Protein AF-A0A382XYQ8-F1 (afdb_monomer)

Mean predicted aligned error: 4.75 Å

Organism: NCBI:txid408172

Foldseek 3Di:
DDADPQQWDADPVRDIDHPAHRPVLCCVQPVPNQAWDFPAAALQGATETEQKDFPPQADPPGGIDGWDAQKDFDADWDPDPVPPDDIGTRPVPDPVRIDGDPPNIRAHLQQWAWGAGPVRNVIDIHHYQHNDPPRGGDDDPGDGDPVPDDDDD

Solvent-accessible surface area (backbone atoms only — not comparable to full-atom values): 9081 Å² total; per-residue (Å²): 134,72,67,50,96,34,38,22,42,69,46,100,88,66,54,72,50,69,80,53,70,52,49,67,62,49,44,72,76,36,79,82,73,77,58,71,39,81,77,50,67,45,61,42,73,38,44,28,27,46,38,34,37,41,70,41,40,82,35,87,84,41,59,69,36,78,53,44,47,16,49,46,72,45,85,59,64,41,90,36,82,62,80,92,37,69,44,49,64,47,76,65,83,46,81,87,23,47,45,78,40,92,80,72,35,70,24,47,86,35,28,21,44,69,25,34,44,95,92,33,75,91,44,43,62,33,35,35,33,31,95,51,64,60,47,52,60,70,55,74,95,53,71,62,46,76,90,68,63,84,72,88,131

Structure (mmCIF, N/CA/C/O backbone):
data_AF-A0A382XYQ8-F1
#
_entry.id   AF-A0A382XYQ8-F1
#
loop_
_atom_site.group_PDB
_atom_site.id
_atom_site.type_symbol
_atom_site.label_atom_id
_atom_site.label_alt_id
_atom_site.label_comp_id
_atom_site.label_asym_id
_atom_site.label_entity_id
_atom_site.label_seq_id
_atom_site.pdbx_PDB_ins_code
_atom_site.Cartn_x
_atom_site.Cartn_y
_atom_site.Cartn_z
_atom_site.occupancy
_atom_site.B_iso_or_equiv
_atom_site.auth_seq_id
_atom_site.auth_comp_id
_atom_site.auth_asym_id
_atom_site.auth_atom_id
_atom_site.pdbx_PDB_model_num
ATOM 1 N N . ILE A 1 1 ? 11.810 19.841 -8.346 1.00 63.06 1 ILE A N 1
ATOM 2 C CA . ILE A 1 1 ? 11.317 20.187 -6.992 1.00 63.06 1 ILE A CA 1
ATOM 3 C C . ILE A 1 1 ? 11.831 19.098 -6.059 1.00 63.06 1 ILE A C 1
ATOM 5 O O . ILE A 1 1 ? 11.811 17.947 -6.472 1.00 63.06 1 ILE A O 1
ATOM 9 N N . GLY A 1 2 ? 12.419 19.455 -4.915 1.00 83.75 2 GLY A N 1
ATOM 10 C CA . GLY A 1 2 ? 12.926 18.470 -3.950 1.00 83.75 2 GLY A CA 1
ATOM 11 C C . GLY A 1 2 ? 11.804 17.930 -3.063 1.00 83.75 2 GLY A C 1
ATOM 12 O O . GLY A 1 2 ? 10.787 18.605 -2.906 1.00 83.75 2 GLY A O 1
ATOM 13 N N . LEU A 1 3 ? 12.001 16.735 -2.506 1.00 87.00 3 LEU A N 1
ATOM 14 C CA . LEU A 1 3 ? 11.135 16.180 -1.465 1.00 87.00 3 LEU A CA 1
ATOM 15 C C . LEU A 1 3 ? 11.390 16.902 -0.136 1.00 87.00 3 LEU A C 1
ATOM 17 O O . LEU A 1 3 ? 12.527 17.278 0.158 1.00 87.00 3 LEU A O 1
ATOM 21 N N . ASP A 1 4 ? 10.342 17.092 0.658 1.00 88.44 4 ASP A N 1
ATOM 22 C CA . ASP A 1 4 ? 10.455 17.567 2.036 1.00 88.44 4 ASP A CA 1
ATOM 23 C C . ASP A 1 4 ? 10.668 16.415 3.040 1.00 88.44 4 ASP A C 1
ATOM 25 O O . ASP A 1 4 ? 10.852 15.255 2.663 1.00 88.44 4 ASP A O 1
ATOM 29 N N . CYS A 1 5 ? 10.654 16.729 4.340 1.00 86.88 5 CYS A N 1
ATOM 30 C CA . CYS A 1 5 ? 10.833 15.746 5.413 1.00 86.88 5 CYS A CA 1
ATOM 31 C C . CYS A 1 5 ? 9.708 14.699 5.516 1.00 86.88 5 CYS A C 1
ATOM 33 O O . CYS A 1 5 ? 9.866 13.730 6.253 1.00 86.88 5 CYS A O 1
ATOM 35 N N . ASN A 1 6 ? 8.606 14.862 4.780 1.00 87.88 6 ASN A N 1
ATOM 36 C CA . ASN A 1 6 ? 7.522 13.887 4.670 1.00 87.88 6 ASN A CA 1
ATOM 37 C C . ASN A 1 6 ? 7.597 13.075 3.376 1.00 87.88 6 ASN A C 1
ATOM 39 O O . ASN A 1 6 ? 6.637 12.390 3.028 1.00 87.88 6 ASN A O 1
ATOM 43 N N . THR A 1 7 ? 8.711 13.145 2.644 1.00 88.25 7 THR A N 1
ATOM 44 C CA . THR A 1 7 ? 8.863 12.468 1.348 1.00 88.25 7 THR A CA 1
ATOM 45 C C . THR A 1 7 ? 7.831 12.961 0.329 1.00 88.25 7 THR A C 1
ATOM 47 O O . THR A 1 7 ? 7.313 12.191 -0.477 1.00 88.25 7 THR A O 1
ATOM 50 N N . ALA A 1 8 ? 7.489 14.248 0.369 1.00 90.94 8 ALA A N 1
ATOM 51 C CA . ALA A 1 8 ? 6.395 14.813 -0.410 1.00 90.94 8 ALA A CA 1
ATOM 52 C C . ALA A 1 8 ? 6.748 16.180 -0.994 1.00 90.94 8 ALA A C 1
ATOM 54 O O . ALA A 1 8 ? 7.783 16.771 -0.678 1.00 90.94 8 ALA A O 1
ATOM 55 N N . HIS A 1 9 ? 5.892 16.676 -1.887 1.00 91.19 9 HIS A N 1
ATOM 56 C CA . HIS A 1 9 ? 6.008 18.030 -2.413 1.00 91.19 9 HIS A CA 1
ATOM 57 C C . HIS A 1 9 ? 4.689 18.571 -2.980 1.00 91.19 9 HIS A C 1
ATOM 59 O O . HIS A 1 9 ? 3.771 17.826 -3.326 1.00 91.19 9 HIS A O 1
ATOM 65 N N . VAL A 1 10 ? 4.624 19.896 -3.155 1.00 90.06 10 VAL A N 1
ATOM 66 C CA . VAL A 1 10 ? 3.548 20.556 -3.910 1.00 90.06 10 VAL A CA 1
ATOM 67 C C . VAL A 1 10 ? 3.792 20.458 -5.417 1.00 90.06 10 VAL A C 1
ATOM 69 O O . VAL A 1 10 ? 4.910 20.646 -5.896 1.00 90.06 10 VAL A O 1
ATOM 72 N N . GLN A 1 11 ? 2.746 20.174 -6.184 1.00 85.44 11 GLN A N 1
ATOM 73 C CA . GLN A 1 11 ? 2.765 20.249 -7.646 1.00 85.44 11 GLN A CA 1
ATOM 74 C C . GLN A 1 11 ? 2.333 21.655 -8.123 1.00 85.44 11 GLN A C 1
ATOM 76 O O . GLN A 1 11 ? 1.805 22.430 -7.324 1.00 85.44 11 GLN A O 1
ATOM 81 N N . PRO A 1 12 ? 2.497 22.018 -9.414 1.00 87.44 12 PRO A N 1
ATOM 82 C CA . PRO A 1 12 ? 2.250 23.385 -9.898 1.00 87.44 12 PRO A CA 1
ATOM 83 C C . PRO A 1 12 ? 0.849 23.960 -9.624 1.00 87.44 12 PRO A C 1
ATOM 85 O O . PRO A 1 12 ? 0.689 25.173 -9.570 1.00 87.44 12 PRO A O 1
ATOM 88 N N . ASN A 1 13 ? -0.164 23.108 -9.435 1.00 84.56 13 ASN A N 1
ATOM 89 C CA . ASN A 1 13 ? -1.529 23.525 -9.090 1.00 84.56 13 ASN A CA 1
ATOM 90 C C . ASN A 1 13 ? -1.767 23.691 -7.571 1.00 84.56 13 ASN A C 1
ATOM 92 O O . ASN A 1 13 ? -2.910 23.852 -7.152 1.00 84.56 13 ASN A O 1
ATOM 96 N N . GLY A 1 14 ? -0.718 23.599 -6.748 1.00 85.62 14 GLY A N 1
ATOM 97 C CA . GLY A 1 14 ? -0.778 23.745 -5.294 1.00 85.62 14 GLY A CA 1
ATOM 98 C C . GLY A 1 14 ? -1.154 22.479 -4.518 1.00 85.62 14 GLY A C 1
ATOM 99 O O . GLY A 1 14 ? -1.088 22.498 -3.292 1.00 85.62 14 GLY A O 1
ATOM 100 N N . LYS A 1 15 ? -1.514 21.369 -5.180 1.00 85.94 15 LYS A N 1
ATOM 101 C CA . LYS A 1 15 ? -1.792 20.098 -4.490 1.00 85.94 15 LYS A CA 1
ATOM 102 C C . LYS A 1 15 ? -0.504 19.485 -3.942 1.00 85.94 15 LYS A C 1
ATOM 104 O O . LYS A 1 15 ? 0.503 19.433 -4.644 1.00 85.94 15 LYS A O 1
ATOM 109 N N . TYR A 1 16 ? -0.557 19.004 -2.708 1.00 89.12 16 TYR A N 1
ATOM 110 C CA . TYR A 1 16 ? 0.537 18.309 -2.035 1.00 89.12 16 TYR A CA 1
ATOM 111 C C . TYR A 1 16 ? 0.365 16.795 -2.184 1.00 89.12 16 TYR A C 1
ATOM 113 O O . TYR A 1 16 ? -0.744 16.295 -1.993 1.00 89.12 16 TYR A O 1
ATOM 121 N N . HIS A 1 17 ? 1.426 16.075 -2.546 1.00 88.81 17 HIS A N 1
ATOM 122 C CA . HIS A 1 17 ? 1.388 14.618 -2.679 1.00 88.81 17 HIS A CA 1
ATOM 123 C C . HIS A 1 17 ? 2.694 13.960 -2.228 1.00 88.81 17 HIS A C 1
ATOM 125 O O . HIS A 1 17 ? 3.771 14.556 -2.305 1.00 88.81 17 HIS A O 1
ATOM 131 N N . TYR A 1 18 ? 2.570 12.714 -1.775 1.00 88.19 18 TYR A N 1
ATOM 132 C CA . TYR A 1 18 ? 3.648 11.914 -1.203 1.00 88.19 18 TYR A CA 1
ATOM 133 C C . TYR A 1 18 ? 4.275 10.984 -2.250 1.00 88.19 18 TYR A C 1
ATOM 135 O O . TYR A 1 18 ? 3.579 10.458 -3.115 1.00 88.19 18 TYR A O 1
ATOM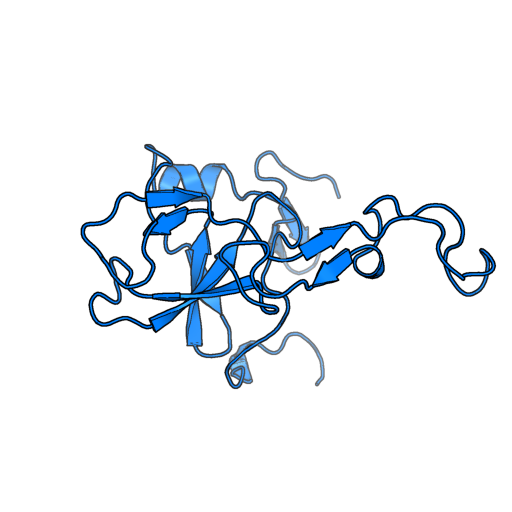 143 N N . HIS A 1 19 ? 5.585 10.769 -2.139 1.00 85.75 19 HIS A N 1
ATOM 144 C CA . HIS A 1 19 ? 6.386 9.790 -2.895 1.00 85.75 19 HIS A CA 1
ATOM 145 C C . HIS A 1 19 ? 6.943 8.680 -1.989 1.00 85.75 19 HIS A C 1
ATOM 147 O O . HIS A 1 19 ? 7.765 7.875 -2.414 1.00 85.75 19 HIS A O 1
ATOM 153 N N . GLY A 1 20 ? 6.519 8.650 -0.727 1.00 86.50 20 GLY A N 1
ATOM 154 C CA . GLY A 1 20 ? 6.920 7.658 0.260 1.00 86.50 20 GLY A CA 1
ATOM 155 C C . GLY A 1 20 ? 6.127 7.816 1.551 1.00 86.50 20 GLY A C 1
ATOM 156 O O . GLY A 1 20 ? 5.033 8.380 1.549 1.00 86.50 20 GLY A O 1
ATOM 157 N N . VAL A 1 21 ? 6.685 7.315 2.653 1.00 87.25 21 VAL A N 1
ATOM 158 C CA . VAL A 1 21 ? 6.003 7.266 3.951 1.00 87.25 21 VAL A CA 1
ATOM 159 C C . VAL A 1 21 ? 5.652 8.681 4.448 1.00 87.25 21 VAL A C 1
ATOM 161 O O . VAL A 1 21 ? 6.564 9.492 4.641 1.00 87.25 21 VAL A O 1
ATOM 164 N N . PRO A 1 22 ? 4.363 8.980 4.715 1.00 86.31 22 PRO A N 1
ATOM 165 C CA . PRO A 1 22 ? 3.915 10.290 5.185 1.00 86.31 22 PRO A CA 1
ATOM 166 C C . PRO A 1 22 ? 4.183 10.464 6.693 1.00 86.31 22 PRO A C 1
ATOM 168 O O . PRO A 1 22 ? 3.264 10.473 7.510 1.00 86.31 22 PRO A O 1
ATOM 171 N N . GLY A 1 23 ? 5.462 10.579 7.068 1.00 86.12 23 GLY A N 1
ATOM 172 C CA . GLY A 1 23 ? 5.957 10.467 8.448 1.00 86.12 23 GLY A CA 1
ATOM 173 C C . GLY A 1 23 ? 5.213 11.308 9.491 1.00 86.12 23 GLY A C 1
ATOM 174 O O . GLY A 1 23 ? 4.650 10.739 10.424 1.00 86.12 23 GLY A O 1
ATOM 175 N N . LEU A 1 24 ? 5.158 12.637 9.332 1.00 87.56 24 LEU A N 1
ATOM 176 C CA . LEU A 1 24 ? 4.512 13.505 10.332 1.00 87.56 24 LEU A CA 1
ATOM 177 C C . LEU A 1 24 ? 2.991 13.318 10.384 1.00 87.56 24 LEU A C 1
ATOM 179 O O . LEU A 1 24 ? 2.384 13.490 11.438 1.00 87.56 24 LEU A O 1
ATOM 183 N N . TYR A 1 25 ? 2.363 12.954 9.262 1.00 89.00 25 TYR A N 1
ATOM 184 C CA . TYR A 1 25 ? 0.934 12.644 9.245 1.00 89.00 25 TYR A CA 1
ATOM 185 C C . TYR A 1 25 ? 0.650 11.378 10.059 1.00 89.00 25 TYR A C 1
ATOM 187 O O . TYR A 1 25 ? -0.219 11.392 10.928 1.00 89.00 25 TYR A O 1
ATOM 195 N N . LEU A 1 26 ? 1.434 10.319 9.852 1.00 89.50 26 LEU A N 1
ATOM 196 C CA . LEU A 1 26 ? 1.306 9.077 10.614 1.00 89.50 26 LEU A CA 1
ATOM 197 C C . LEU A 1 26 ? 1.584 9.282 12.104 1.00 89.50 26 LEU A C 1
ATOM 199 O O . LEU A 1 26 ? 0.819 8.789 12.924 1.00 89.50 26 LEU A O 1
ATOM 203 N N . GLU A 1 27 ? 2.617 10.052 12.455 1.00 88.44 27 GLU A N 1
ATOM 204 C CA . GLU A 1 27 ? 2.918 10.398 13.850 1.00 88.44 27 GLU A CA 1
ATOM 205 C C . GLU A 1 27 ? 1.757 11.161 14.507 1.00 88.44 27 GLU A C 1
ATOM 207 O O . GLU A 1 27 ? 1.430 10.917 15.668 1.00 88.44 27 GLU A O 1
ATOM 212 N N . SER A 1 28 ? 1.086 12.044 13.757 1.00 89.75 28 SER A N 1
ATOM 213 C CA . SER A 1 28 ? -0.082 12.776 14.260 1.00 89.75 28 SER A CA 1
ATOM 214 C C . SER A 1 28 ? -1.322 11.901 14.462 1.00 89.75 28 SER A C 1
ATOM 216 O O . SER A 1 28 ? -2.138 12.210 15.330 1.00 89.75 28 SER A O 1
ATOM 218 N N . LEU A 1 29 ? -1.465 10.819 13.688 1.00 87.94 29 LEU A N 1
ATOM 219 C CA . LEU A 1 29 ? -2.541 9.839 13.855 1.00 87.94 29 LEU A CA 1
ATOM 220 C C . LEU A 1 29 ? -2.248 8.870 15.003 1.00 87.94 29 LEU A C 1
ATOM 222 O O . LEU A 1 29 ? -3.130 8.587 15.808 1.00 87.94 29 LEU A O 1
ATOM 226 N N . SER A 1 30 ? -1.014 8.371 15.080 1.00 89.88 30 SER A N 1
ATOM 227 C CA . SER A 1 30 ? -0.569 7.454 16.123 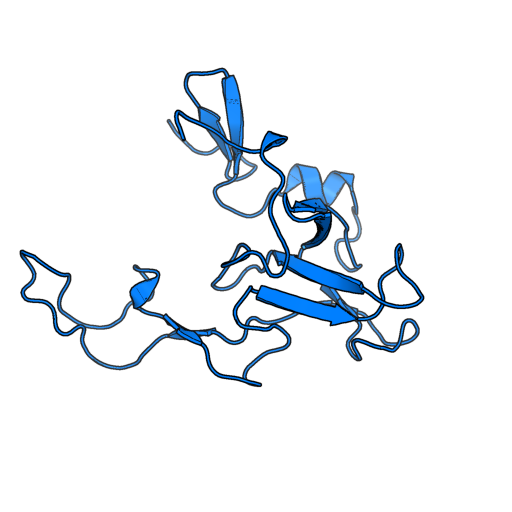1.00 89.88 30 SER A CA 1
ATOM 228 C C . SER A 1 30 ? 0.895 7.678 16.482 1.00 89.88 30 SER A C 1
ATOM 230 O O . SER A 1 30 ? 1.800 7.181 15.806 1.00 89.88 30 SER A O 1
ATOM 232 N N . PRO A 1 31 ? 1.145 8.339 17.623 1.00 79.81 31 PRO A N 1
ATOM 233 C CA . PRO A 1 31 ? 2.492 8.484 18.160 1.00 79.81 31 PRO A CA 1
ATOM 234 C C . PRO A 1 31 ? 3.144 7.145 18.539 1.00 79.81 31 PRO A C 1
ATOM 236 O O . PRO A 1 31 ? 4.364 7.064 18.651 1.00 79.81 31 PRO A O 1
ATOM 239 N N . SER A 1 32 ? 2.344 6.094 18.775 1.00 81.50 32 SER A N 1
ATOM 240 C CA . SER A 1 32 ? 2.846 4.764 19.146 1.00 81.50 32 SER A CA 1
ATOM 241 C C . SER A 1 32 ? 3.311 3.944 17.937 1.00 81.50 32 SER A C 1
ATOM 243 O O . SER A 1 32 ? 4.196 3.099 18.076 1.00 81.50 32 SER A O 1
ATOM 245 N N . GLY A 1 33 ? 2.725 4.200 16.761 1.00 79.31 33 GLY A N 1
ATOM 246 C CA . GLY A 1 33 ? 3.134 3.644 15.474 1.00 79.31 33 GLY A CA 1
ATOM 247 C C . GLY A 1 33 ? 2.941 2.134 15.304 1.00 79.31 33 GLY A C 1
ATOM 248 O O . GLY A 1 33 ? 3.483 1.588 14.346 1.00 79.31 33 GLY A O 1
ATOM 249 N N . ASN A 1 34 ? 2.214 1.457 16.202 1.00 84.12 34 ASN A N 1
AT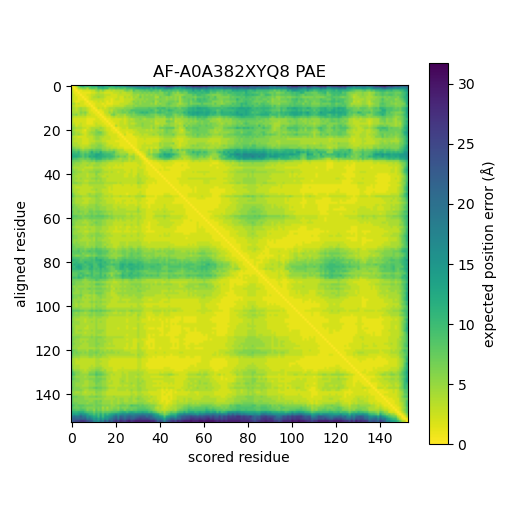OM 250 C CA . ASN A 1 34 ? 2.119 -0.012 16.259 1.00 84.12 34 ASN A CA 1
ATOM 251 C C . ASN A 1 34 ? 0.666 -0.530 16.304 1.00 84.12 34 ASN A C 1
ATOM 253 O O . ASN A 1 34 ? 0.377 -1.545 16.938 1.00 84.12 34 ASN A O 1
ATOM 257 N N . GLU A 1 35 ? -0.253 0.165 15.643 1.00 92.25 35 GLU A N 1
ATOM 258 C CA . GLU A 1 35 ? -1.673 -0.190 15.567 1.00 92.25 35 GLU A CA 1
ATOM 259 C C . GLU A 1 35 ? -2.192 -0.081 14.128 1.00 92.25 35 GLU A C 1
ATOM 261 O O . GLU A 1 35 ? -1.493 0.416 13.243 1.00 92.25 35 GLU A O 1
ATOM 266 N N . MET A 1 36 ? -3.407 -0.572 13.874 1.00 95.56 36 MET A N 1
ATOM 267 C CA . MET A 1 36 ? -4.060 -0.374 12.579 1.00 95.56 36 MET A CA 1
ATOM 268 C C . MET A 1 36 ? -4.446 1.096 12.423 1.00 95.56 36 MET A C 1
ATOM 270 O O . MET A 1 36 ? -5.205 1.619 13.233 1.00 95.56 36 MET A O 1
ATOM 274 N N . LEU A 1 37 ? -3.945 1.750 11.373 1.00 95.62 37 LEU A N 1
ATOM 275 C CA . LEU A 1 37 ? -4.192 3.171 11.119 1.00 95.62 37 LEU A CA 1
ATOM 276 C C . LEU A 1 37 ? -4.956 3.365 9.822 1.00 95.62 37 LEU A C 1
ATOM 278 O O . LEU A 1 37 ? -4.388 3.157 8.750 1.00 95.62 37 LEU A O 1
ATOM 282 N N . LEU A 1 38 ? -6.212 3.798 9.925 1.00 95.69 38 LEU A N 1
ATOM 283 C CA . LEU A 1 38 ? -6.986 4.269 8.783 1.00 95.69 38 LEU A CA 1
ATOM 284 C C . LEU A 1 38 ? -6.410 5.611 8.314 1.00 95.69 38 LEU A C 1
ATOM 286 O O . LEU A 1 38 ? -6.466 6.608 9.033 1.00 95.69 38 LEU A O 1
ATOM 290 N N . VAL A 1 39 ? -5.857 5.640 7.104 1.00 94.75 39 VAL A N 1
ATOM 291 C CA . VAL A 1 39 ? -5.193 6.827 6.534 1.00 94.75 39 VAL A CA 1
ATOM 292 C C . VAL A 1 39 ? -5.973 7.460 5.386 1.00 94.75 39 VAL A C 1
ATOM 294 O O . VAL A 1 39 ? -5.605 8.526 4.895 1.00 94.75 39 VAL A O 1
ATOM 297 N N . GLY A 1 40 ? -7.058 6.826 4.946 1.00 93.94 40 GLY A N 1
ATOM 298 C CA . GLY A 1 40 ? -7.917 7.377 3.914 1.00 93.94 40 GLY A CA 1
ATOM 299 C C . GLY A 1 40 ? -8.873 6.359 3.319 1.00 93.94 40 GLY A C 1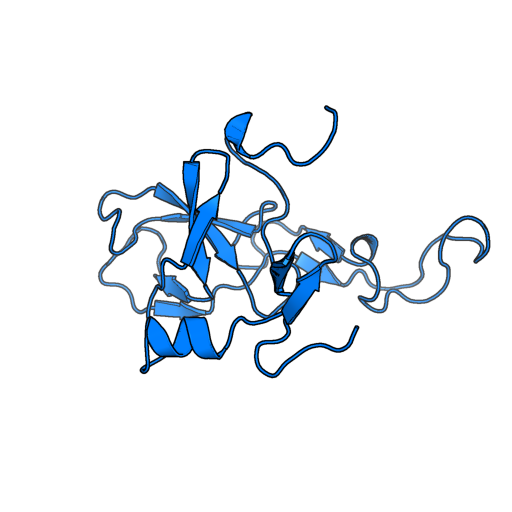
ATOM 300 O O . GLY A 1 40 ? -9.054 5.259 3.835 1.00 93.94 40 GLY A O 1
ATOM 301 N N . TRP A 1 41 ? -9.470 6.763 2.205 1.00 95.62 41 TRP A N 1
ATOM 302 C CA . TRP A 1 41 ? -10.447 5.992 1.453 1.00 95.62 41 TRP A CA 1
ATOM 303 C C . TRP A 1 41 ? -10.067 6.005 -0.021 1.00 95.62 41 TRP A C 1
ATOM 305 O O . TRP A 1 41 ? -9.719 7.055 -0.568 1.00 95.62 41 TRP A O 1
ATOM 315 N N . ALA A 1 42 ? -10.123 4.838 -0.650 1.00 96.06 42 ALA A N 1
ATOM 316 C CA . ALA A 1 42 ? -9.962 4.700 -2.083 1.00 96.06 42 ALA A CA 1
ATOM 317 C C . ALA A 1 42 ? -11.221 5.194 -2.814 1.00 96.06 42 ALA A C 1
ATOM 319 O O . ALA A 1 42 ? -12.316 5.260 -2.253 1.00 96.06 42 ALA A O 1
ATOM 320 N N . ALA A 1 43 ? -11.064 5.550 -4.090 1.00 95.50 43 ALA A N 1
ATOM 321 C CA . ALA A 1 43 ? -12.150 6.097 -4.904 1.00 95.50 43 ALA A CA 1
ATOM 322 C C . ALA A 1 43 ? -13.310 5.110 -5.124 1.00 95.50 43 ALA A C 1
ATOM 324 O O . ALA A 1 43 ? -14.416 5.531 -5.455 1.00 95.50 43 ALA A O 1
ATOM 325 N N . ASP A 1 44 ? -13.062 3.812 -4.960 1.00 96.94 44 ASP A N 1
ATOM 326 C CA . ASP A 1 44 ? -14.050 2.736 -5.036 1.00 96.94 44 ASP A CA 1
ATOM 327 C C . ASP A 1 44 ? -14.758 2.453 -3.699 1.00 96.94 44 ASP A C 1
ATOM 329 O O . ASP A 1 44 ? -15.595 1.557 -3.623 1.00 96.94 44 ASP A O 1
ATOM 333 N N . GLY A 1 45 ? -14.462 3.243 -2.662 1.00 96.69 45 GLY A N 1
ATOM 334 C CA . GLY A 1 45 ? -15.170 3.222 -1.387 1.00 96.69 45 GLY A CA 1
ATOM 335 C C . GLY A 1 45 ? -14.584 2.286 -0.335 1.00 96.69 45 GLY A C 1
ATOM 336 O O . GLY A 1 45 ? -15.175 2.186 0.735 1.00 96.69 45 GLY A O 1
ATOM 337 N N . PHE A 1 46 ? -13.441 1.638 -0.583 1.00 98.25 46 PHE A N 1
ATOM 338 C CA . PHE A 1 46 ? -12.772 0.817 0.433 1.00 98.25 46 PHE A CA 1
ATOM 339 C C . PHE A 1 46 ? -11.755 1.621 1.260 1.00 98.25 46 PHE A C 1
ATOM 341 O O . PHE A 1 46 ? -11.092 2.523 0.732 1.00 98.25 46 PHE A O 1
ATOM 348 N N . PRO A 1 47 ? -11.614 1.321 2.564 1.00 98.31 47 PRO A N 1
ATOM 349 C CA . PRO A 1 47 ? -10.659 2.005 3.424 1.00 98.31 47 PRO A CA 1
ATOM 350 C C . PRO A 1 47 ? -9.213 1.624 3.079 1.00 98.31 47 PRO A C 1
ATOM 352 O O . PRO A 1 47 ? -8.928 0.525 2.596 1.00 98.31 47 PRO A O 1
ATOM 355 N N . ILE A 1 48 ? -8.290 2.545 3.352 1.00 97.88 48 ILE A N 1
ATOM 356 C CA . ILE A 1 48 ? -6.848 2.360 3.175 1.00 97.88 48 ILE A CA 1
ATOM 357 C C . ILE A 1 48 ? -6.182 2.443 4.547 1.00 97.88 48 ILE A C 1
ATOM 359 O O . ILE A 1 48 ? -6.276 3.473 5.221 1.00 97.88 48 ILE A O 1
ATOM 363 N N . TYR A 1 49 ? -5.472 1.386 4.931 1.00 97.06 49 TYR A N 1
ATOM 364 C CA . TYR A 1 49 ? -4.687 1.333 6.160 1.00 97.06 49 TYR A CA 1
ATOM 365 C C . TYR A 1 49 ? -3.190 1.443 5.878 1.00 97.06 49 TYR A C 1
ATOM 367 O O . TYR A 1 49 ? -2.709 1.068 4.809 1.00 97.06 49 TYR A O 1
ATOM 375 N N . TYR A 1 50 ? -2.428 1.941 6.847 1.00 95.88 50 TYR A N 1
ATOM 376 C CA . TYR A 1 50 ? -0.971 1.966 6.757 1.00 95.88 50 TYR A CA 1
ATOM 377 C C . TYR A 1 50 ? -0.338 0.810 7.532 1.00 95.88 50 TYR A C 1
ATOM 379 O O . TYR A 1 50 ? -0.465 0.740 8.755 1.00 95.88 50 TYR A O 1
ATOM 387 N N . ARG A 1 51 ? 0.409 -0.034 6.807 1.00 94.19 51 ARG A N 1
ATOM 388 C CA . ARG A 1 51 ? 1.370 -1.056 7.255 1.00 94.19 51 ARG A CA 1
ATOM 389 C C . ARG A 1 51 ? 0.830 -2.219 8.084 1.00 94.19 51 ARG A C 1
ATOM 391 O O . ARG A 1 51 ? 1.315 -3.336 7.933 1.00 94.19 51 ARG A O 1
ATOM 398 N N . TYR A 1 52 ? -0.101 -1.973 8.989 1.00 96.62 52 TYR A N 1
ATOM 399 C CA . TYR A 1 52 ? -0.466 -2.890 10.054 1.00 96.62 52 TYR A CA 1
ATOM 400 C C . TYR A 1 52 ? -1.874 -3.451 9.882 1.00 96.62 52 TYR A C 1
ATOM 402 O O . TYR A 1 52 ? -2.800 -2.752 9.474 1.00 96.62 52 TYR A O 1
ATOM 410 N N . GLY A 1 53 ? -2.032 -4.712 10.275 1.00 97.56 53 GLY A N 1
ATOM 411 C CA . GLY A 1 53 ? -3.317 -5.388 10.384 1.00 97.56 53 GLY A CA 1
ATOM 412 C C . GLY A 1 53 ? -3.277 -6.536 11.383 1.00 97.56 53 GLY A C 1
ATOM 413 O O . GLY A 1 53 ? -2.207 -6.947 11.836 1.00 97.56 53 GLY A O 1
ATOM 414 N N . HIS A 1 54 ? -4.446 -7.075 11.719 1.00 97.94 54 HIS A N 1
ATOM 415 C CA . HIS A 1 54 ? -4.558 -8.269 12.556 1.00 97.94 54 HIS A CA 1
ATOM 416 C C . HIS A 1 54 ? -3.778 -9.457 11.970 1.00 97.94 54 HIS A C 1
ATOM 418 O O . HIS A 1 54 ? -3.822 -9.719 10.764 1.00 97.94 54 HIS A O 1
ATOM 424 N N . SER A 1 55 ? -3.054 -10.179 12.821 1.00 97.38 55 SER A N 1
ATOM 425 C CA . SER A 1 55 ? -2.279 -11.363 12.433 1.00 97.38 55 SER A CA 1
ATOM 426 C C . SER A 1 55 ? -3.164 -12.498 11.930 1.00 97.38 55 SER A C 1
ATOM 428 O O . SER A 1 55 ? -2.770 -13.204 11.006 1.00 97.38 55 SER A O 1
ATOM 430 N N . SER A 1 56 ? -4.377 -12.618 12.468 1.00 97.75 56 SER A N 1
ATOM 431 C CA . SER A 1 56 ? -5.469 -13.370 11.858 1.00 97.75 56 SER A CA 1
ATOM 432 C C . SER A 1 56 ? -6.491 -12.374 11.321 1.00 97.75 56 SER A C 1
ATOM 434 O O . SER A 1 56 ? -7.106 -11.639 12.090 1.00 97.75 56 SER A O 1
ATOM 436 N N . ALA A 1 57 ? -6.660 -12.327 9.998 1.00 97.75 57 ALA A N 1
ATOM 437 C CA . ALA A 1 57 ? -7.438 -11.278 9.338 1.00 97.75 57 ALA A CA 1
ATOM 438 C C . ALA A 1 57 ? -8.896 -11.194 9.824 1.00 97.75 57 ALA A C 1
ATOM 440 O O . ALA A 1 57 ? -9.469 -10.113 9.817 1.00 97.75 57 ALA A O 1
ATOM 441 N N . SER A 1 58 ? -9.484 -12.299 10.289 1.00 97.75 58 SER A N 1
ATOM 442 C CA . SER A 1 58 ? -10.866 -12.364 10.779 1.00 97.75 58 SER A CA 1
ATOM 443 C C . SER A 1 58 ? -11.006 -12.293 12.307 1.00 97.75 58 SER A C 1
ATOM 445 O O . SER A 1 58 ? -12.099 -12.518 12.819 1.00 97.75 58 SER A O 1
ATOM 447 N N . ASP A 1 59 ? -9.923 -12.057 13.053 1.00 97.38 59 ASP A N 1
ATOM 448 C CA . ASP A 1 59 ? -9.920 -12.077 14.521 1.00 97.38 59 ASP A CA 1
ATOM 449 C C . ASP A 1 59 ? -9.400 -10.753 15.093 1.00 97.38 59 ASP A C 1
ATOM 451 O O . ASP A 1 59 ? -8.192 -10.494 15.120 1.00 97.38 59 ASP A O 1
ATOM 455 N N . ASN A 1 60 ? -10.327 -9.940 15.606 1.00 95.25 60 ASN A N 1
ATOM 456 C CA . ASN A 1 60 ? -10.030 -8.626 16.178 1.00 95.25 60 ASN A CA 1
ATOM 457 C C . ASN A 1 60 ? -9.334 -8.699 17.549 1.00 95.25 60 ASN A C 1
ATOM 459 O O . ASN A 1 60 ? -8.889 -7.677 18.070 1.00 95.25 60 ASN A O 1
ATOM 463 N N . THR A 1 61 ? -9.217 -9.895 18.129 1.00 95.56 61 THR A N 1
ATOM 464 C CA . THR A 1 61 ? -8.462 -10.139 19.363 1.00 95.56 61 THR A CA 1
ATOM 465 C C . THR A 1 61 ? -7.024 -10.566 19.085 1.00 95.56 61 THR A C 1
ATOM 467 O O . THR A 1 61 ? -6.187 -10.553 19.992 1.00 95.56 61 THR A O 1
ATOM 470 N N . SER A 1 62 ? -6.713 -10.913 17.832 1.00 97.12 62 SER A N 1
ATOM 471 C CA . SER A 1 62 ? -5.361 -11.268 17.428 1.00 97.12 62 SER A CA 1
ATOM 472 C C . SER A 1 62 ? -4.437 -10.050 17.472 1.00 97.12 62 SER A C 1
ATOM 474 O O . SER A 1 62 ? -4.852 -8.906 17.255 1.00 97.12 62 SER A O 1
ATOM 476 N N . SER A 1 63 ? -3.155 -10.295 17.746 1.00 96.56 63 SER A N 1
ATOM 477 C CA . SER A 1 63 ? -2.150 -9.234 17.735 1.00 96.56 63 SER A CA 1
ATOM 478 C C . SER A 1 63 ? -2.049 -8.590 16.354 1.00 96.56 63 SER A C 1
ATOM 480 O O . SER A 1 63 ? -2.316 -9.224 15.332 1.00 96.56 63 SER A O 1
ATOM 482 N N . VAL A 1 64 ? -1.620 -7.334 16.321 1.00 96.75 64 VAL A N 1
ATOM 483 C CA . VAL A 1 64 ? -1.349 -6.612 15.079 1.00 96.75 64 VAL A CA 1
ATOM 484 C C . VAL A 1 64 ? 0.080 -6.912 14.608 1.00 96.75 64 VAL A C 1
ATOM 486 O O . VAL A 1 64 ? 1.010 -6.966 15.416 1.00 96.75 64 VAL A O 1
ATOM 489 N N . LYS A 1 65 ? 0.263 -7.112 13.300 1.00 96.88 65 LYS A N 1
ATOM 490 C CA . LYS A 1 65 ? 1.565 -7.298 12.638 1.00 96.88 65 LYS A CA 1
ATOM 491 C C . LYS A 1 65 ? 1.680 -6.403 11.408 1.00 96.88 65 LYS A C 1
ATOM 493 O O . LYS A 1 65 ? 0.670 -5.988 10.843 1.00 96.88 65 LYS A O 1
ATOM 498 N N . SER A 1 66 ? 2.916 -6.108 11.004 1.00 96.50 66 SER A N 1
ATOM 499 C CA . SER A 1 66 ? 3.172 -5.502 9.694 1.00 96.50 66 SER A CA 1
ATOM 500 C C . SER A 1 66 ? 2.738 -6.508 8.631 1.00 96.50 66 SER A C 1
ATOM 502 O O . SER A 1 66 ? 3.148 -7.668 8.705 1.00 96.50 66 SER A O 1
ATOM 504 N N . LEU A 1 67 ? 1.892 -6.083 7.702 1.00 97.62 67 LEU A N 1
ATOM 505 C CA . LEU A 1 67 ? 1.420 -6.907 6.598 1.00 97.62 67 LEU A CA 1
ATOM 506 C C . LEU A 1 67 ? 2.415 -6.823 5.446 1.00 97.62 67 LEU A C 1
ATOM 508 O O . LEU A 1 67 ? 2.885 -5.730 5.123 1.00 97.62 67 LEU A O 1
ATOM 512 N N . SER A 1 68 ? 2.745 -7.965 4.853 1.00 97.38 68 SER A N 1
ATOM 513 C CA . SER A 1 68 ? 3.626 -8.036 3.688 1.00 97.38 68 SER A CA 1
ATOM 514 C C . SER A 1 68 ? 2.826 -8.200 2.403 1.00 97.38 68 SER A C 1
ATOM 516 O O . SER A 1 68 ? 1.828 -8.923 2.369 1.00 97.38 68 SER A O 1
ATOM 518 N N . SER A 1 69 ? 3.290 -7.561 1.332 1.00 97.38 69 SER A N 1
ATOM 519 C CA . SER A 1 69 ? 2.766 -7.806 -0.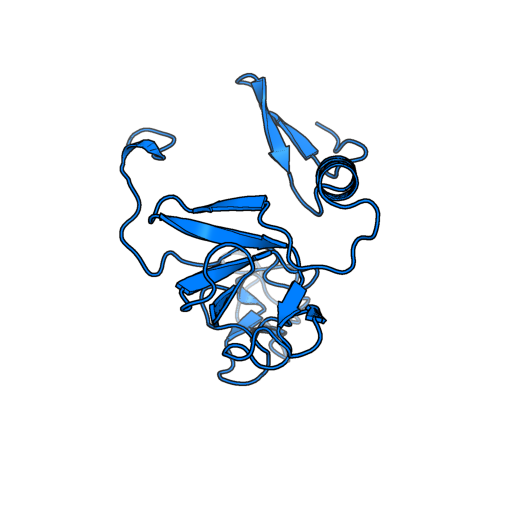006 1.00 97.38 69 SER A CA 1
ATOM 520 C C . SER A 1 69 ? 3.052 -9.237 -0.460 1.00 97.38 69 SER A C 1
ATOM 522 O O . SER A 1 69 ? 3.953 -9.904 0.052 1.00 97.38 69 SER A O 1
AT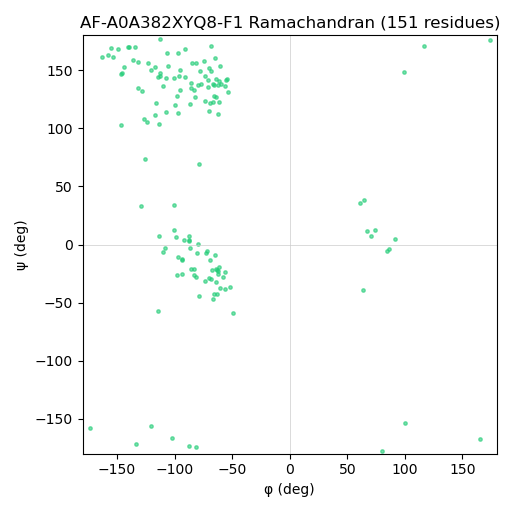OM 524 N N . SER A 1 70 ? 2.298 -9.686 -1.457 1.00 98.00 70 SER A N 1
ATOM 525 C CA . SER A 1 70 ? 2.537 -10.953 -2.150 1.00 98.00 70 SER A CA 1
ATOM 526 C C . SER A 1 70 ? 3.254 -10.739 -3.485 1.00 98.00 70 SER A C 1
ATOM 528 O O . SER A 1 70 ? 2.984 -11.433 -4.459 1.00 98.00 70 SER A O 1
ATOM 530 N N . TYR A 1 71 ? 4.137 -9.738 -3.551 1.00 98.00 71 TYR A N 1
ATOM 531 C CA . TYR A 1 71 ? 4.968 -9.474 -4.723 1.00 98.00 71 TYR A CA 1
ATOM 532 C C . TYR A 1 71 ? 6.423 -9.806 -4.424 1.00 98.00 71 TYR A C 1
ATOM 534 O O . TYR A 1 71 ? 6.959 -9.393 -3.395 1.00 98.00 71 TYR A O 1
ATOM 542 N N . GLU A 1 72 ? 7.085 -10.475 -5.360 1.00 97.75 72 GLU A N 1
ATOM 543 C CA . GLU A 1 72 ? 8.522 -10.724 -5.298 1.00 97.75 72 GLU A CA 1
ATOM 544 C C . GLU A 1 72 ? 9.249 -10.184 -6.522 1.00 97.75 72 GLU A C 1
ATOM 546 O O . GLU A 1 72 ? 8.659 -9.947 -7.576 1.00 97.75 72 GLU A O 1
ATOM 551 N N . LEU A 1 73 ? 10.544 -9.925 -6.339 1.00 97.81 73 LEU A N 1
ATOM 552 C CA . LEU A 1 73 ? 11.426 -9.503 -7.414 1.00 97.81 73 LEU A CA 1
ATOM 553 C C . LEU A 1 73 ? 11.715 -10.708 -8.313 1.00 97.81 73 LEU A C 1
ATOM 555 O O . LEU A 1 73 ? 12.247 -11.715 -7.842 1.00 97.81 73 LEU A O 1
ATOM 559 N N . ILE A 1 74 ? 11.423 -10.570 -9.604 1.00 97.62 74 ILE A N 1
ATOM 560 C CA . ILE A 1 74 ? 11.740 -11.579 -10.613 1.00 97.62 74 ILE A CA 1
ATOM 561 C C . ILE A 1 74 ? 13.261 -11.762 -10.656 1.00 97.62 74 ILE A C 1
ATOM 563 O O . ILE A 1 74 ? 14.023 -10.803 -10.560 1.00 97.62 74 ILE A O 1
ATOM 567 N N . THR A 1 75 ? 13.729 -12.998 -10.815 1.00 97.25 75 THR A N 1
ATOM 568 C CA . THR A 1 75 ? 15.167 -13.287 -10.957 1.00 97.25 75 THR A CA 1
ATOM 569 C C . THR A 1 75 ? 15.592 -13.383 -12.425 1.00 97.25 75 THR A C 1
ATOM 571 O O . THR A 1 75 ? 14.816 -13.807 -13.279 1.00 97.25 75 THR A O 1
ATOM 574 N N . GLY A 1 76 ? 16.847 -13.035 -12.723 1.00 96.75 76 GLY A N 1
ATOM 575 C CA . GLY A 1 76 ? 17.422 -13.115 -14.071 1.00 96.75 76 GLY A CA 1
ATOM 576 C C . GLY A 1 76 ? 17.452 -11.769 -14.795 1.00 96.75 76 GLY A C 1
ATOM 577 O O . GLY A 1 76 ? 17.507 -10.722 -14.153 1.00 96.75 76 GLY A O 1
ATOM 578 N N . ASP A 1 77 ? 17.426 -11.808 -16.128 1.00 97.31 77 ASP A N 1
ATOM 579 C CA . ASP A 1 77 ? 17.552 -10.632 -16.991 1.00 97.31 77 ASP A CA 1
ATOM 580 C C . ASP A 1 77 ? 16.231 -10.252 -17.665 1.00 97.31 77 ASP A C 1
ATOM 582 O O . ASP A 1 77 ? 15.458 -11.105 -18.118 1.00 97.31 77 ASP A O 1
ATOM 586 N N . ARG A 1 78 ? 16.007 -8.945 -17.803 1.00 96.69 78 ARG A N 1
ATOM 587 C CA . ARG A 1 78 ? 14.926 -8.391 -18.615 1.00 96.69 78 ARG A CA 1
ATOM 588 C C . ARG A 1 78 ? 15.138 -8.735 -20.091 1.00 96.69 78 ARG A C 1
ATOM 590 O O . ARG A 1 78 ? 16.262 -8.633 -20.586 1.00 96.69 78 ARG A O 1
ATOM 597 N N . PRO A 1 79 ? 14.060 -9.029 -20.836 1.00 95.69 79 PRO A N 1
ATOM 598 C CA . PRO A 1 79 ? 14.145 -9.433 -22.238 1.00 95.69 79 PRO A CA 1
ATOM 599 C C . PRO A 1 79 ? 14.341 -8.264 -23.220 1.00 95.69 79 PRO A C 1
ATOM 601 O O . PRO A 1 79 ? 14.338 -8.493 -24.428 1.00 95.69 79 PRO A O 1
ATOM 604 N N . GLY A 1 80 ? 14.428 -7.020 -22.735 1.00 94.88 80 GLY A N 1
ATOM 605 C CA . GLY A 1 80 ? 14.513 -5.839 -23.590 1.00 94.88 80 GLY A CA 1
ATOM 606 C C . GLY A 1 80 ? 15.824 -5.730 -24.368 1.00 94.88 80 GLY A C 1
ATOM 607 O O . GLY A 1 80 ? 16.791 -6.451 -24.131 1.00 94.88 80 GLY A O 1
ATOM 608 N N . ASP A 1 81 ? 15.851 -4.783 -25.297 1.00 94.62 81 ASP A N 1
ATOM 609 C CA . ASP A 1 81 ? 16.993 -4.468 -26.162 1.00 94.62 81 ASP A CA 1
ATOM 610 C C . ASP A 1 81 ? 17.842 -3.292 -25.640 1.00 94.62 81 ASP A C 1
ATOM 612 O O . ASP A 1 81 ? 18.944 -3.066 -26.133 1.00 94.62 81 ASP A O 1
ATOM 616 N N . GLY A 1 82 ? 17.360 -2.567 -24.625 1.00 92.62 82 GLY A N 1
ATOM 617 C CA . GLY A 1 82 ? 17.972 -1.343 -24.104 1.00 92.62 82 GLY A CA 1
ATOM 618 C C . GLY A 1 82 ? 17.555 -0.065 -24.841 1.00 92.62 82 GLY A C 1
ATOM 619 O O . GLY A 1 82 ? 17.924 1.019 -24.394 1.00 92.62 82 GLY A O 1
ATOM 620 N N . ASP A 1 83 ? 16.757 -0.179 -25.907 1.00 93.38 83 ASP A N 1
ATOM 621 C CA . ASP A 1 83 ? 16.298 0.935 -26.745 1.00 93.38 83 ASP A CA 1
ATOM 622 C C . ASP A 1 83 ? 14.775 1.124 -26.645 1.00 93.38 83 ASP A C 1
ATOM 624 O O . ASP A 1 83 ? 14.289 2.197 -26.280 1.00 93.38 83 ASP A O 1
ATOM 628 N N . SER A 1 84 ? 14.009 0.077 -26.962 1.00 93.31 84 SER A N 1
ATOM 629 C CA . SER A 1 84 ? 12.544 0.055 -26.901 1.00 93.31 84 SER A CA 1
ATOM 630 C C . SER A 1 84 ? 12.017 -0.486 -25.571 1.00 93.31 84 SER A C 1
ATOM 632 O O . SER A 1 84 ? 10.919 -0.115 -25.147 1.00 93.31 84 SER A O 1
ATOM 634 N N . ALA A 1 85 ? 12.809 -1.319 -24.890 1.00 92.44 85 ALA A N 1
ATOM 635 C CA . ALA A 1 85 ? 12.519 -1.837 -23.558 1.00 92.44 85 ALA A CA 1
ATOM 636 C C . ALA A 1 85 ? 13.809 -2.009 -22.728 1.00 92.44 85 ALA A C 1
ATOM 638 O O . ALA A 1 85 ? 14.851 -2.345 -23.293 1.00 92.44 85 ALA A O 1
ATOM 639 N N . PRO A 1 86 ? 13.767 -1.836 -21.392 1.00 94.00 86 PRO A N 1
ATOM 640 C CA . PRO A 1 86 ? 14.935 -2.043 -20.535 1.00 94.00 86 PRO A CA 1
ATOM 641 C C . PRO A 1 86 ? 15.486 -3.474 -20.622 1.00 94.00 86 PRO A C 1
ATOM 643 O O . PRO A 1 86 ? 14.723 -4.439 -20.608 1.00 94.00 86 PRO A O 1
ATOM 646 N N . CYS A 1 87 ? 16.811 -3.608 -20.663 1.00 94.69 87 CYS A N 1
ATOM 647 C CA . CYS A 1 87 ? 17.536 -4.882 -20.639 1.00 94.69 87 CYS A CA 1
ATOM 648 C C . CYS A 1 87 ? 18.337 -5.053 -19.330 1.00 94.69 87 CYS A C 1
ATOM 650 O O . CYS A 1 87 ? 18.349 -4.154 -18.484 1.00 94.69 87 CYS A O 1
ATOM 652 N N . GLY A 1 88 ? 18.992 -6.207 -19.156 1.00 95.62 88 GLY A N 1
ATOM 653 C CA . GLY A 1 88 ? 19.824 -6.528 -17.984 1.00 95.62 88 GLY A CA 1
ATOM 654 C C . GLY A 1 88 ? 19.032 -6.970 -16.749 1.00 95.62 88 GLY A C 1
ATOM 655 O O . GLY A 1 88 ? 17.806 -7.056 -16.802 1.00 95.62 88 GLY A O 1
ATOM 656 N N . GLU A 1 89 ? 19.731 -7.236 -15.644 1.00 97.75 89 GLU A N 1
ATOM 657 C CA . GLU A 1 89 ? 19.168 -7.890 -14.454 1.00 97.75 89 GLU A CA 1
ATOM 658 C C . GLU A 1 89 ? 17.939 -7.173 -13.885 1.00 97.75 89 GLU A C 1
ATOM 660 O O . GLU A 1 89 ? 17.906 -5.942 -13.814 1.00 97.75 89 GLU A O 1
ATOM 665 N N . TYR A 1 90 ? 16.942 -7.925 -13.421 1.00 97.44 90 TYR A N 1
ATOM 666 C CA . TYR A 1 90 ? 15.839 -7.373 -12.635 1.00 97.44 90 TYR A CA 1
ATOM 667 C C . TYR A 1 90 ? 16.373 -6.781 -11.320 1.00 97.44 90 TYR A C 1
ATOM 669 O O . TYR A 1 90 ? 16.858 -7.484 -10.439 1.00 97.44 90 TYR A O 1
ATOM 677 N N . THR A 1 91 ? 16.295 -5.457 -11.190 1.00 95.88 91 THR A N 1
ATOM 678 C CA . THR A 1 91 ? 16.877 -4.688 -10.071 1.00 95.88 91 THR A CA 1
ATOM 679 C C . THR A 1 91 ? 15.831 -4.125 -9.109 1.00 95.88 91 THR A C 1
ATOM 681 O O . THR A 1 91 ? 16.189 -3.452 -8.14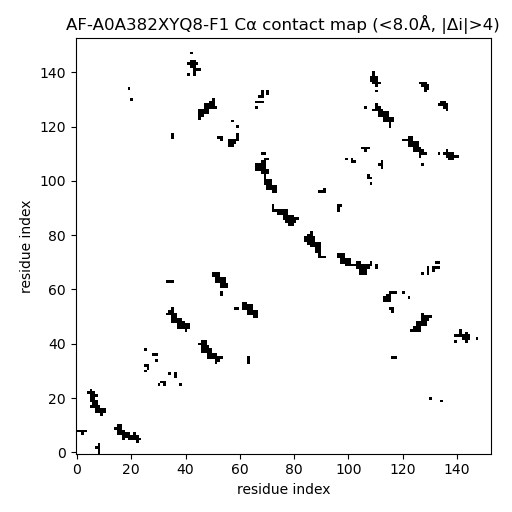5 1.00 95.88 91 THR A O 1
ATOM 684 N N . GLY A 1 92 ? 14.540 -4.321 -9.390 1.00 95.19 92 GLY A N 1
ATOM 685 C CA . GLY A 1 92 ? 13.436 -3.689 -8.659 1.00 95.19 92 GLY A CA 1
ATOM 686 C C . GLY A 1 92 ? 13.268 -2.205 -8.990 1.00 95.19 92 GLY A C 1
ATOM 687 O O . GLY A 1 92 ? 12.565 -1.475 -8.297 1.00 95.19 92 GLY A O 1
ATOM 688 N N . THR A 1 93 ? 13.936 -1.731 -10.044 1.00 93.06 93 THR A N 1
ATOM 689 C CA . THR A 1 93 ? 13.843 -0.342 -10.509 1.00 93.06 93 THR A CA 1
ATOM 690 C C . THR A 1 93 ? 12.507 -0.072 -11.193 1.00 93.06 93 THR A C 1
ATOM 692 O O . THR A 1 93 ? 11.993 1.043 -11.111 1.00 93.06 93 THR 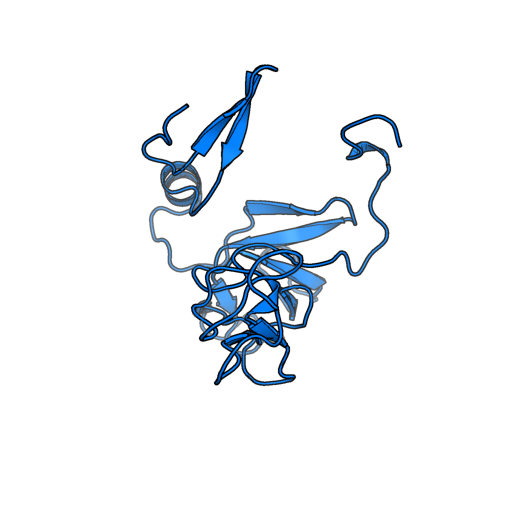A O 1
ATOM 695 N N . TYR A 1 94 ? 11.931 -1.076 -11.852 1.00 93.06 94 TYR A N 1
ATOM 696 C CA . TYR A 1 94 ? 10.670 -0.948 -12.571 1.00 93.06 94 TYR A CA 1
ATOM 697 C C . TYR A 1 94 ? 9.575 -1.772 -11.898 1.00 93.06 94 TYR A C 1
ATOM 699 O O . TYR A 1 94 ? 9.819 -2.860 -11.393 1.00 93.06 94 TYR A O 1
ATOM 707 N N . THR A 1 95 ? 8.330 -1.295 -11.973 1.00 93.19 95 THR A N 1
ATOM 708 C CA . THR A 1 95 ? 7.132 -2.059 -11.571 1.00 93.19 95 THR A CA 1
ATOM 709 C C . THR A 1 95 ? 7.082 -3.434 -12.245 1.00 93.19 95 THR A C 1
ATOM 711 O O . THR A 1 95 ? 6.685 -4.406 -11.618 1.00 93.19 95 THR A O 1
ATOM 714 N N . ALA A 1 96 ? 7.531 -3.518 -13.502 1.00 94.38 96 ALA A N 1
ATOM 715 C CA . ALA A 1 96 ? 7.592 -4.757 -14.276 1.00 94.38 96 ALA A CA 1
ATOM 716 C C . ALA A 1 96 ? 8.686 -5.739 -13.813 1.00 94.38 96 ALA A C 1
ATOM 718 O O . ALA A 1 96 ? 8.759 -6.840 -14.345 1.00 94.38 96 ALA A O 1
ATOM 719 N N . ASP A 1 97 ? 9.531 -5.354 -12.851 1.00 97.19 97 ASP A N 1
ATOM 720 C CA . ASP A 1 97 ? 10.520 -6.260 -12.261 1.00 97.19 97 ASP A CA 1
ATOM 721 C C . ASP A 1 97 ? 9.917 -7.179 -11.199 1.00 97.19 97 ASP A C 1
ATOM 723 O O . ASP A 1 97 ? 10.606 -8.060 -10.698 1.00 97.19 97 ASP A O 1
ATOM 727 N N . TYR A 1 98 ? 8.659 -6.957 -10.828 1.00 97.62 98 TYR A N 1
ATOM 728 C CA . TYR A 1 98 ? 7.982 -7.706 -9.786 1.00 97.62 98 TYR A CA 1
ATOM 729 C C . TYR A 1 98 ? 6.838 -8.525 -10.364 1.00 97.62 98 TYR A C 1
ATOM 731 O O . TYR A 1 98 ? 6.105 -8.057 -11.239 1.00 97.62 98 TYR A O 1
ATOM 739 N N . GLU A 1 99 ? 6.632 -9.707 -9.802 1.00 97.56 99 GLU A N 1
ATOM 740 C CA . GLU A 1 99 ? 5.479 -10.552 -10.087 1.00 97.56 99 GLU A CA 1
ATOM 741 C C . GLU A 1 99 ? 4.671 -10.823 -8.819 1.00 97.56 99 GLU A C 1
ATOM 743 O O . GLU A 1 99 ? 5.205 -10.812 -7.709 1.00 97.56 99 GLU A O 1
ATOM 748 N N . TYR A 1 100 ? 3.363 -11.007 -8.991 1.00 98.06 100 TYR A N 1
ATOM 749 C CA . TYR A 1 100 ? 2.473 -11.412 -7.910 1.00 98.06 100 TYR A CA 1
ATOM 750 C C . TYR A 1 100 ? 2.527 -12.931 -7.742 1.00 98.06 100 TYR A C 1
ATOM 752 O O . TYR A 1 100 ? 2.395 -13.670 -8.719 1.00 98.06 100 TYR A O 1
ATOM 760 N N . VAL A 1 101 ? 2.659 -13.382 -6.497 1.00 98.38 101 VAL A N 1
ATOM 761 C CA . VAL A 1 101 ? 2.687 -14.794 -6.116 1.00 98.38 101 VAL A CA 1
ATOM 762 C C . VAL A 1 101 ? 1.643 -15.028 -5.033 1.00 98.38 101 VAL A C 1
ATOM 764 O O . VAL A 1 101 ? 1.818 -14.617 -3.888 1.00 98.38 101 VAL A O 1
ATOM 767 N N . ASP A 1 102 ? 0.553 -15.705 -5.392 1.00 97.69 102 ASP A N 1
ATOM 768 C CA . ASP A 1 102 ? -0.538 -15.998 -4.460 1.00 97.69 102 ASP A CA 1
ATOM 769 C C . ASP A 1 102 ? -0.035 -16.703 -3.186 1.00 97.69 102 ASP A C 1
ATOM 771 O O . ASP A 1 102 ? 0.737 -17.664 -3.238 1.00 97.69 102 ASP A O 1
ATOM 775 N N . GLY A 1 103 ? -0.462 -16.191 -2.031 1.00 96.31 103 GLY A N 1
ATOM 776 C CA . GLY A 1 103 ? -0.084 -16.701 -0.713 1.00 96.31 103 GLY A CA 1
ATOM 777 C C . GLY A 1 103 ? 1.366 -16.452 -0.271 1.00 96.31 103 GLY A C 1
ATOM 778 O O . GLY A 1 103 ? 1.754 -16.976 0.774 1.00 96.31 103 GLY A O 1
ATOM 779 N N . LEU A 1 104 ? 2.172 -15.680 -1.014 1.00 97.88 104 LEU A N 1
ATOM 780 C CA . LEU A 1 104 ? 3.536 -15.325 -0.594 1.00 97.88 104 LEU A CA 1
ATOM 781 C C . LEU A 1 104 ? 3.537 -14.438 0.662 1.00 97.88 104 LEU A C 1
ATOM 783 O O . LEU A 1 104 ? 4.351 -14.633 1.567 1.00 97.88 104 LEU A O 1
ATOM 787 N N . GLY A 1 105 ? 2.637 -13.458 0.701 1.00 97.44 105 GLY A N 1
ATOM 788 C CA . GLY A 1 105 ? 2.474 -12.511 1.795 1.00 97.44 105 GLY A CA 1
ATOM 789 C C . GLY A 1 105 ? 1.084 -12.559 2.424 1.00 97.44 105 GLY A C 1
ATOM 790 O O . GLY A 1 105 ? 0.378 -13.563 2.371 1.00 97.44 105 GLY A O 1
ATOM 791 N N . ASP A 1 106 ? 0.697 -11.448 3.050 1.00 98.25 106 ASP A N 1
ATOM 792 C CA . ASP A 1 106 ? -0.605 -11.283 3.702 1.00 98.25 106 ASP A CA 1
ATOM 793 C C . ASP A 1 106 ? -1.659 -10.633 2.786 1.00 98.25 106 ASP A C 1
ATOM 795 O O . ASP A 1 106 ? -2.834 -10.589 3.155 1.00 98.25 106 ASP A O 1
ATOM 799 N N . LEU A 1 107 ? -1.228 -10.058 1.657 1.00 98.44 107 LEU A N 1
ATOM 800 C CA . LEU A 1 107 ? -2.035 -9.189 0.795 1.00 98.44 107 LEU A CA 1
ATOM 801 C C . LEU A 1 107 ? -2.236 -9.790 -0.597 1.00 98.44 107 LEU A C 1
ATOM 803 O O . LEU A 1 107 ? -1.394 -10.537 -1.091 1.00 98.44 107 LEU A O 1
ATOM 807 N N . ASP A 1 108 ? -3.332 -9.431 -1.244 1.00 98.31 108 ASP A N 1
ATOM 808 C CA . ASP A 1 108 ? -3.662 -9.841 -2.604 1.00 98.31 108 ASP A CA 1
ATOM 809 C C . ASP A 1 108 ? -2.951 -9.003 -3.687 1.00 98.31 108 ASP A C 1
ATOM 811 O O . ASP A 1 108 ? -2.099 -8.152 -3.407 1.00 98.31 108 ASP A O 1
ATOM 815 N N . GLU A 1 109 ? -3.305 -9.246 -4.951 1.00 97.75 109 GLU A N 1
ATOM 816 C CA . GLU A 1 109 ? -2.751 -8.538 -6.111 1.00 97.75 109 GLU A CA 1
ATOM 817 C C . GLU A 1 109 ? -3.045 -7.026 -6.114 1.00 97.75 109 GLU A C 1
ATOM 819 O O . GLU A 1 109 ? -2.271 -6.244 -6.668 1.00 97.75 109 GLU A O 1
ATOM 824 N N . CYS A 1 110 ? -4.116 -6.571 -5.457 1.00 97.81 110 CYS A N 1
ATOM 825 C CA . CYS A 1 110 ? -4.413 -5.147 -5.320 1.00 97.81 110 CYS A CA 1
ATOM 826 C C . CYS A 1 110 ? -3.731 -4.508 -4.104 1.00 97.81 110 CYS A C 1
ATOM 828 O O . CYS A 1 110 ? -3.879 -3.298 -3.893 1.00 97.81 110 CYS A O 1
ATOM 830 N N . ASN A 1 111 ? -2.917 -5.274 -3.371 1.00 97.94 111 ASN A N 1
ATOM 831 C CA . ASN A 1 111 ? -2.262 -4.894 -2.122 1.00 97.94 111 ASN A CA 1
ATOM 832 C C . ASN A 1 111 ? -3.264 -4.617 -0.990 1.00 97.94 111 ASN A C 1
ATOM 834 O O . ASN A 1 111 ? -3.098 -3.678 -0.205 1.00 97.94 111 ASN A O 1
ATOM 838 N N . GLY A 1 112 ? -4.333 -5.406 -0.924 1.00 98.25 112 GLY A N 1
ATOM 839 C CA . GLY A 1 112 ? -5.307 -5.386 0.159 1.00 98.25 112 GLY A CA 1
ATOM 840 C C . GLY A 1 112 ? -5.646 -6.788 0.651 1.00 98.25 112 GLY A C 1
ATOM 841 O O . GLY A 1 112 ? -4.964 -7.757 0.328 1.00 98.25 112 GLY A O 1
ATOM 842 N N . ARG A 1 113 ? -6.657 -6.881 1.513 1.00 98.31 113 ARG A N 1
ATOM 843 C CA . ARG A 1 113 ? -7.252 -8.148 1.958 1.00 98.31 113 ARG A CA 1
ATOM 844 C C . ARG A 1 113 ? -8.616 -7.916 2.598 1.00 98.31 113 ARG A C 1
ATOM 846 O O . ARG A 1 113 ? -8.905 -6.820 3.080 1.00 98.31 113 ARG A O 1
ATOM 853 N N . ASP A 1 114 ? -9.408 -8.976 2.698 1.00 98.62 114 ASP A N 1
ATOM 854 C CA . ASP A 1 114 ? -10.575 -9.025 3.577 1.00 98.62 114 ASP A CA 1
ATOM 855 C C . ASP A 1 114 ? -10.167 -9.250 5.035 1.00 98.62 114 ASP A C 1
ATOM 857 O O . ASP A 1 114 ? -9.308 -10.079 5.349 1.00 98.62 114 ASP A O 1
ATOM 861 N N . GLY A 1 115 ? -10.814 -8.541 5.954 1.00 98.25 115 GLY A N 1
ATOM 862 C CA . GLY A 1 115 ? -10.637 -8.772 7.379 1.00 98.25 115 GLY A CA 1
ATOM 863 C C . GLY A 1 115 ? -11.346 -7.757 8.260 1.00 98.25 115 GLY A C 1
ATOM 864 O O . GLY A 1 115 ? -11.925 -6.781 7.789 1.00 98.25 115 GLY A O 1
ATOM 865 N N . VAL A 1 116 ? -11.282 -7.987 9.565 1.00 98.50 116 VAL A N 1
ATOM 866 C CA . VAL A 1 116 ? -11.787 -7.060 10.578 1.00 98.50 116 VAL A CA 1
ATOM 867 C C . VAL A 1 116 ? -10.805 -5.914 10.790 1.00 98.50 116 VAL A C 1
ATOM 869 O O . VAL A 1 116 ? -9.588 -6.075 10.653 1.00 98.50 116 VAL A O 1
ATOM 872 N N . THR A 1 117 ? -11.343 -4.751 11.133 1.00 97.62 117 THR A N 1
ATOM 873 C CA . THR A 1 117 ? -10.584 -3.548 11.489 1.00 97.62 117 THR A CA 1
ATOM 874 C C . THR A 1 117 ? -11.274 -2.842 12.666 1.00 97.62 117 THR A C 1
ATOM 876 O O . THR A 1 117 ? -12.406 -3.206 13.006 1.00 97.62 117 THR A O 1
ATOM 879 N N . PRO A 1 118 ? -10.648 -1.832 13.305 1.00 95.94 118 PRO A N 1
ATOM 880 C CA . PRO A 1 118 ? -11.301 -1.064 14.368 1.00 95.94 118 PRO A CA 1
ATOM 881 C C . PRO A 1 118 ? -12.632 -0.424 13.938 1.00 95.94 118 PRO A C 1
ATOM 883 O O . PRO A 1 118 ? -13.586 -0.397 14.713 1.00 95.94 118 PRO A O 1
ATOM 886 N N . GLU A 1 119 ? -12.709 0.067 12.701 1.00 97.25 119 GLU A N 1
ATOM 887 C CA . GLU A 1 119 ? -13.897 0.706 12.128 1.00 97.25 119 GLU A CA 1
ATOM 888 C C . GLU A 1 119 ? -14.914 -0.304 11.573 1.00 97.25 119 GLU A C 1
ATOM 890 O O . GLU A 1 119 ? -16.110 -0.012 11.542 1.00 97.25 119 GLU A O 1
ATOM 895 N N . PHE A 1 120 ? -14.452 -1.491 11.168 1.00 97.81 120 PHE A N 1
ATOM 896 C CA . PHE A 1 120 ? -15.259 -2.556 10.563 1.00 97.81 120 PHE A CA 1
ATOM 897 C C . PHE A 1 120 ? -15.083 -3.868 11.345 1.00 97.81 120 PHE A C 1
ATOM 899 O O . PHE A 1 120 ? -14.411 -4.790 10.871 1.00 97.81 120 PHE A O 1
ATOM 906 N N . PRO A 1 121 ? -15.679 -3.986 12.548 1.00 96.62 121 PRO A N 1
ATOM 907 C CA . PRO A 1 121 ? -15.520 -5.169 13.397 1.00 96.62 121 PRO A CA 1
ATOM 908 C C . PRO A 1 121 ? -16.174 -6.429 12.814 1.00 96.62 121 PRO A C 1
ATOM 910 O O . PRO A 1 121 ? -15.767 -7.531 13.170 1.00 96.62 121 PRO A O 1
ATOM 913 N N . ASP A 1 122 ? -17.143 -6.267 11.908 1.00 97.06 122 ASP A N 1
ATOM 914 C CA . ASP A 1 122 ? -17.792 -7.365 11.175 1.00 97.06 122 ASP A CA 1
ATOM 915 C C . ASP A 1 122 ? -17.038 -7.755 9.888 1.00 97.06 122 ASP A C 1
ATOM 917 O O . ASP A 1 122 ? -17.412 -8.711 9.209 1.00 97.06 122 ASP A O 1
ATOM 921 N N . GLY A 1 123 ? -15.962 -7.034 9.560 1.00 98.00 123 GLY A N 1
ATOM 922 C CA . GLY A 1 123 ? -15.139 -7.261 8.381 1.00 98.00 123 GLY A CA 1
ATOM 923 C C . GLY A 1 123 ? -15.446 -6.325 7.211 1.00 98.00 123 GLY A C 1
ATOM 924 O O . GLY A 1 123 ? -16.572 -5.877 7.003 1.00 98.00 123 GLY A O 1
ATOM 925 N N . THR A 1 124 ? -14.408 -6.033 6.436 1.00 98.50 124 THR A N 1
ATOM 926 C CA . THR A 1 124 ? -14.459 -5.355 5.138 1.00 98.50 124 THR A CA 1
ATOM 927 C C . THR A 1 124 ? -13.251 -5.788 4.313 1.00 98.50 124 THR A C 1
ATOM 929 O O . THR A 1 124 ? -12.242 -6.223 4.871 1.00 98.50 124 THR A O 1
ATOM 932 N N . TYR A 1 125 ? -13.306 -5.596 3.001 1.00 98.62 125 TYR A N 1
ATOM 933 C CA . TYR A 1 125 ? -12.079 -5.484 2.226 1.00 98.62 125 TYR A CA 1
ATOM 934 C C . TYR A 1 125 ? -11.395 -4.149 2.545 1.00 98.62 125 TYR A C 1
ATOM 936 O O . TYR A 1 125 ? -12.069 -3.130 2.738 1.00 98.62 125 TYR A O 1
ATOM 944 N N . TYR A 1 126 ? -10.069 -4.140 2.619 1.00 98.75 126 TYR A N 1
ATOM 945 C CA . TYR A 1 126 ? -9.288 -2.922 2.786 1.00 98.75 126 TYR A CA 1
ATOM 946 C C . TYR A 1 126 ? -7.945 -3.003 2.075 1.00 98.75 126 TYR A C 1
ATOM 948 O O . TYR A 1 126 ? -7.298 -4.048 2.019 1.00 98.75 126 TYR A O 1
ATOM 956 N N . TYR A 1 127 ? -7.500 -1.855 1.577 1.00 98.62 127 TYR A N 1
ATOM 957 C CA . TYR A 1 127 ? -6.174 -1.700 1.001 1.00 98.62 127 TYR A CA 1
ATOM 958 C C . TYR A 1 127 ? -5.132 -1.409 2.070 1.00 98.62 127 TYR A C 1
ATOM 960 O O . TYR A 1 127 ? -5.438 -0.834 3.119 1.00 98.62 127 TYR A O 1
ATOM 968 N N . VAL A 1 128 ? -3.876 -1.727 1.766 1.00 97.81 128 VAL A N 1
ATOM 969 C CA . VAL A 1 128 ? -2.751 -1.474 2.659 1.00 97.81 128 VAL A CA 1
ATOM 970 C C . VAL A 1 128 ? -1.647 -0.724 1.916 1.00 97.81 128 VAL A C 1
ATOM 972 O O . VAL A 1 128 ? -1.254 -1.076 0.807 1.00 97.81 128 VAL A O 1
ATOM 975 N N . ILE A 1 129 ? -1.143 0.343 2.531 1.00 95.88 129 ILE A N 1
ATOM 976 C CA . ILE A 1 129 ? 0.120 0.986 2.154 1.00 95.88 129 ILE A CA 1
ATOM 977 C C . ILE A 1 129 ? 1.231 0.254 2.907 1.00 95.88 129 ILE A C 1
ATOM 979 O O . ILE A 1 129 ? 1.212 0.213 4.139 1.00 95.88 129 ILE A O 1
ATOM 983 N N . THR A 1 130 ? 2.186 -0.322 2.184 1.00 94.31 130 THR A N 1
ATOM 984 C CA . THR A 1 130 ? 3.325 -1.068 2.742 1.00 94.31 130 THR A CA 1
ATOM 985 C C . THR A 1 130 ? 4.622 -0.269 2.617 1.00 94.31 130 THR A C 1
ATOM 987 O O . THR A 1 130 ? 4.700 0.716 1.881 1.00 94.31 130 THR A O 1
ATOM 990 N N . ASN A 1 131 ? 5.657 -0.683 3.350 1.00 90.38 131 ASN A N 1
ATOM 991 C CA . ASN A 1 131 ? 6.998 -0.103 3.203 1.00 90.38 131 ASN A CA 1
ATOM 992 C C . ASN A 1 131 ? 7.796 -0.780 2.084 1.00 90.38 131 ASN A C 1
ATOM 994 O O . ASN A 1 131 ? 8.755 -0.214 1.564 1.00 90.38 131 ASN A O 1
ATOM 998 N N . GLU A 1 132 ? 7.396 -1.993 1.729 1.00 90.00 132 GLU A N 1
ATOM 999 C CA . GLU A 1 132 ? 7.935 -2.794 0.648 1.00 90.00 132 GLU A CA 1
ATOM 1000 C C . GLU A 1 132 ? 7.075 -2.645 -0.611 1.00 90.00 132 GLU A C 1
ATOM 1002 O O . GLU A 1 132 ? 5.940 -2.162 -0.564 1.00 90.00 132 GLU A O 1
ATOM 1007 N N . TYR A 1 133 ? 7.617 -3.067 -1.754 1.00 93.62 133 TYR A N 1
ATOM 1008 C CA . TYR A 1 133 ? 6.866 -3.057 -3.001 1.00 93.62 133 TYR A CA 1
ATOM 1009 C C . TYR A 1 133 ? 5.679 -4.044 -2.945 1.00 93.62 133 TYR A C 1
ATOM 1011 O O . TYR A 1 133 ? 5.878 -5.179 -2.517 1.00 93.62 133 TYR A O 1
ATOM 1019 N N . PRO A 1 134 ? 4.482 -3.669 -3.430 1.00 94.81 134 PRO A N 1
ATOM 1020 C CA . PRO A 1 134 ? 4.114 -2.342 -3.906 1.00 94.81 134 PRO A CA 1
ATOM 1021 C C . PRO A 1 134 ? 3.732 -1.433 -2.731 1.00 94.81 134 PRO A C 1
ATOM 1023 O O . PRO A 1 134 ? 2.837 -1.750 -1.968 1.00 94.81 134 PRO A O 1
ATOM 1026 N N . GLY A 1 135 ? 4.351 -0.252 -2.622 1.00 93.00 135 GLY A N 1
ATOM 1027 C CA . GLY A 1 135 ? 4.095 0.649 -1.488 1.00 93.00 135 GLY A CA 1
ATOM 1028 C C . GLY A 1 135 ? 2.697 1.285 -1.470 1.00 93.00 135 GLY A C 1
ATOM 1029 O O . GLY A 1 135 ? 2.291 1.849 -0.462 1.00 93.00 135 GLY A O 1
ATOM 1030 N N . ILE A 1 136 ? 1.948 1.208 -2.572 1.00 93.19 136 ILE A N 1
ATOM 1031 C CA . ILE A 1 136 ? 0.571 1.704 -2.698 1.00 93.19 136 ILE A CA 1
ATOM 1032 C C . ILE A 1 136 ? -0.294 0.672 -3.436 1.00 93.19 136 ILE A C 1
ATOM 1034 O O . ILE A 1 136 ? 0.258 -0.127 -4.203 1.00 93.19 136 ILE A O 1
ATOM 1038 N N . PRO A 1 137 ? -1.631 0.724 -3.281 1.00 94.19 137 PRO A N 1
ATOM 1039 C CA . PRO A 1 137 ? -2.549 -0.180 -3.969 1.00 94.19 137 PRO A CA 1
ATOM 1040 C C . PRO A 1 137 ? -2.365 -0.193 -5.486 1.00 94.19 137 PRO A C 1
ATOM 1042 O O . PRO A 1 137 ? -2.077 0.835 -6.109 1.00 94.19 137 PRO A O 1
ATOM 1045 N N . ARG A 1 138 ? -2.515 -1.379 -6.080 1.00 93.88 138 ARG A N 1
ATOM 1046 C CA . ARG A 1 138 ? -2.193 -1.630 -7.496 1.00 93.88 138 ARG A CA 1
ATOM 1047 C C . ARG A 1 138 ? -3.402 -1.575 -8.419 1.00 93.88 138 ARG A C 1
ATOM 1049 O O . ARG A 1 138 ? -3.237 -1.244 -9.594 1.00 93.88 138 ARG A O 1
ATOM 1056 N N . CYS A 1 139 ? -4.582 -1.855 -7.880 1.00 95.69 139 CYS A N 1
ATOM 1057 C CA . CYS A 1 139 ? -5.858 -1.861 -8.579 1.00 95.69 139 CYS A CA 1
ATOM 1058 C C . CYS A 1 139 ? -7.001 -1.464 -7.643 1.00 95.69 139 CYS A C 1
ATOM 1060 O O . CYS A 1 139 ? -6.823 -1.386 -6.429 1.00 95.69 139 CYS A O 1
ATOM 1062 N N . PHE A 1 140 ? -8.164 -1.201 -8.243 1.00 96.81 140 PHE A N 1
ATOM 1063 C CA . PHE A 1 140 ? -9.426 -1.079 -7.529 1.00 96.81 140 PHE A CA 1
ATOM 1064 C C . PHE A 1 140 ? -10.189 -2.406 -7.624 1.00 96.81 140 PHE A C 1
ATOM 1066 O O . PHE A 1 140 ? -10.384 -2.908 -8.730 1.00 96.81 140 PHE A O 1
ATOM 1073 N N . VAL A 1 141 ? -10.625 -2.957 -6.492 1.00 97.44 141 VAL A N 1
ATOM 1074 C CA . VAL A 1 141 ? -11.501 -4.136 -6.419 1.00 97.44 141 VAL A CA 1
ATOM 1075 C C . VAL A 1 141 ? -12.975 -3.753 -6.583 1.00 97.44 141 VAL A C 1
ATOM 1077 O O . VAL A 1 141 ? -13.797 -4.589 -6.953 1.00 97.44 141 VAL A O 1
ATOM 1080 N N . GLY A 1 142 ? -13.322 -2.486 -6.326 1.00 96.06 142 GLY A N 1
ATOM 1081 C CA . GLY A 1 142 ? -14.647 -1.926 -6.581 1.00 96.06 142 GLY A CA 1
ATOM 1082 C C . GLY A 1 142 ? -14.713 -1.070 -7.850 1.00 96.06 142 GLY A C 1
ATOM 1083 O O . GLY A 1 142 ? -13.817 -1.066 -8.691 1.00 96.06 142 GLY A O 1
ATOM 1084 N N . THR A 1 143 ? -15.805 -0.313 -7.990 1.00 96.25 143 THR A N 1
ATOM 1085 C CA . THR A 1 143 ? -15.974 0.675 -9.071 1.00 96.25 143 THR A CA 1
ATOM 1086 C C . THR A 1 143 ? -15.612 2.070 -8.557 1.00 96.25 143 THR A C 1
ATOM 1088 O O . THR A 1 143 ? -16.340 2.593 -7.713 1.00 96.25 143 THR A O 1
ATOM 1091 N N . PRO A 1 144 ? -14.533 2.703 -9.054 1.00 95.31 144 PRO A N 1
ATOM 1092 C CA . PRO A 1 144 ? -14.152 4.049 -8.635 1.00 95.31 144 PRO A CA 1
ATOM 1093 C C . PRO A 1 144 ? -15.219 5.093 -8.972 1.00 95.31 144 PRO A C 1
ATOM 1095 O O . PRO A 1 144 ? -15.747 5.113 -10.086 1.00 95.31 144 PRO A O 1
ATOM 1098 N N . SER A 1 145 ? -15.499 6.003 -8.038 1.00 93.69 145 SER A N 1
ATOM 1099 C CA . SER A 1 145 ? -16.346 7.166 -8.306 1.00 93.69 145 SER A CA 1
ATOM 1100 C C . SER A 1 145 ? -15.672 8.118 -9.296 1.00 93.69 145 SER A C 1
ATOM 1102 O O . SER A 1 145 ? -14.489 8.452 -9.170 1.00 93.69 145 SER A O 1
ATOM 1104 N N . SER A 1 146 ? -16.462 8.637 -10.239 1.00 91.75 146 SER A N 1
ATOM 1105 C CA . SER A 1 146 ? -16.028 9.666 -11.186 1.00 91.75 146 SER A CA 1
ATOM 1106 C C . SER A 1 146 ? -15.603 10.972 -10.509 1.00 91.75 146 SER A C 1
ATOM 1108 O O . SER A 1 146 ? -14.867 11.748 -11.118 1.00 91.75 146 SER A O 1
ATOM 1110 N N . ASP A 1 147 ? -16.009 11.209 -9.258 1.00 88.56 147 ASP A N 1
ATOM 1111 C CA . ASP A 1 147 ? -15.643 12.408 -8.490 1.00 88.56 147 ASP A CA 1
ATOM 1112 C C . ASP A 1 147 ? -14.127 12.517 -8.250 1.00 88.56 147 ASP A C 1
ATOM 1114 O O . ASP A 1 147 ? -13.601 13.613 -8.055 1.00 88.56 147 ASP A O 1
ATOM 1118 N N . PHE A 1 148 ? -13.409 11.389 -8.303 1.00 84.12 148 PHE A N 1
ATOM 1119 C CA . PHE A 1 148 ? -11.956 11.325 -8.135 1.00 84.12 148 PHE A CA 1
ATOM 1120 C C . PHE A 1 148 ? -11.179 11.426 -9.457 1.00 84.12 148 PHE A C 1
ATOM 1122 O O . PHE A 1 148 ? -9.952 11.325 -9.454 1.00 84.12 148 PHE A O 1
ATOM 1129 N N . THR A 1 149 ? -11.852 11.645 -10.590 1.00 82.31 149 THR A N 1
ATOM 1130 C CA . THR A 1 149 ? -11.193 11.759 -11.900 1.00 82.31 149 THR A CA 1
ATOM 1131 C C . THR A 1 149 ? -10.330 13.023 -11.957 1.00 82.31 149 THR A C 1
ATOM 1133 O O . THR A 1 149 ? -10.820 14.139 -11.775 1.00 82.31 149 THR A O 1
ATOM 1136 N N . ILE A 1 150 ? -9.029 12.873 -12.232 1.00 70.88 150 ILE A N 1
ATOM 1137 C CA . ILE A 1 150 ? -8.092 13.995 -12.388 1.00 70.88 150 ILE A CA 1
ATOM 1138 C C . ILE A 1 150 ? -7.616 14.052 -13.846 1.00 70.88 150 ILE A C 1
ATOM 1140 O O . ILE A 1 150 ? -6.748 13.283 -14.240 1.00 70.88 150 ILE A O 1
ATOM 1144 N N . GLY A 1 151 ? -8.142 15.002 -14.627 1.00 61.62 151 GLY A N 1
ATOM 1145 C CA . GLY A 1 151 ? -7.792 15.210 -16.045 1.00 61.62 151 GLY A CA 1
ATOM 1146 C C . GLY A 1 151 ? -8.977 14.977 -16.993 1.00 61.62 151 GLY A C 1
ATOM 1147 O O . GLY A 1 151 ? -10.033 14.550 -16.529 1.00 61.62 151 GLY A O 1
ATOM 1148 N N . PRO A 1 152 ? -8.863 15.315 -18.295 1.00 45.12 152 PRO A N 1
ATOM 1149 C CA . PRO A 1 152 ? -9.901 14.974 -19.263 1.00 45.12 152 PRO A CA 1
ATOM 1150 C C . PRO A 1 152 ? -9.956 13.447 -19.390 1.00 45.12 152 PRO A C 1
ATOM 1152 O O . PRO A 1 152 ? -8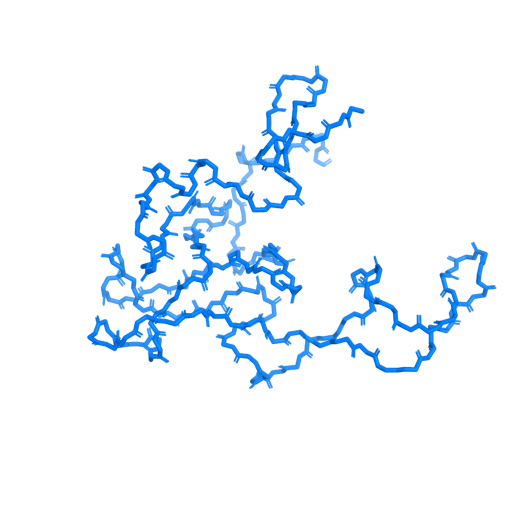.908 12.816 -19.529 1.00 45.12 152 PRO A O 1
ATOM 1155 N N . GLY A 1 153 ? -11.162 12.895 -19.239 1.00 42.25 153 GLY A N 1
ATOM 1156 C CA . GLY A 1 153 ? -11.425 11.454 -19.261 1.00 42.25 153 GLY A CA 1
ATOM 1157 C C . GLY A 1 153 ? -11.141 10.769 -20.589 1.00 42.25 153 GLY A C 1
ATOM 1158 O O . GLY A 1 153 ? -10.870 11.469 -21.593 1.00 42.25 153 GLY A O 1
#

Sequence (153 aa):
IGLDCNTAHVQPNGKYHYHGVPGLYLESLSPSGNEMLLVGWAADGFPIYYRYGHSSASDNTSSVKSLSSSYELITGDRPGDGDSAPCGEYTGTYTADYEYVDGLGDLDECNGRDGVTPEFPDGTYYYVITNEYPGIPRCFVGTPSSDFTIGPG

Secondary structure (DSSP, 8-state):
----TTSEEE-TTS-EEESS--HHHHHHH-TT--S-EEEEE-TTS-EEEESEEESSTT-TTSPEEEPPPSEEEPPSEEE--SSSS-EEE--S-SGGGEEE-TTSSSS-TTSEEEE--SS-TT-EEEEEE-SSSSSS--S-SS---GGG--S--

pLDDT: mean 92.74, std 8.3, range [42.25, 98.75]

InterPro domains:
  IPR025924 YHYH domain [PF14240] (1-142)

Radius of gyration: 17.44 Å; Cα contacts (8 Å, |Δi|>4): 290; chains: 1; bounding box: 38×40×46 Å